Protein AF-A0A8J1TDN0-F1 (afdb_monomer)

Sequence (171 aa):
MMSFIIYVATIIAVAMHCVSGTCNTGISIPWNDGVKCICPPNKQGETCTEDVPDVEECACMWPESQNACASNPCYGGKCVSLFGEKYKCLCLRGITGDRCSEGAHCFTCQSKQYTNTTCAIFDNAPHLRNLHTHSVVLKHKRSRADCTGNWGMQYSEGTLWIASGCRATFC

InterPro domains:
  IPR000742 EGF-like domain [PF00008] (69-99)
  IPR000742 EGF-like domain [PS00022] (37-48)
  IPR000742 EGF-like domain [PS00022] (89-100)
  IPR000742 EGF-like domain [PS50026] (65-101)
  IPR000742 EGF-like domain [SM00181] (17-49)
  IPR000742 EGF-like domain [SM00181] (68-101)

pLDDT: mean 72.6, std 17.07, range [35.47, 94.44]

Secondary structure (DSSP, 8-state):
-----------------------SSSEEEEETTEEEEE--TTEETTTT-EEPSSSS----S-S----TTTT---SSEEEEE-STT-EEEEEPTTEESTTS-EE---EEEE-STTS-EEEESSTT-GGGGG-TT----EEEE-SSS--TTSEEEETTTTEEEE-TT-EEEE-

Nearest PDB structures (foldseek):
  5uk5-assembly1_A  TM=4.797E-01  e=8.152E-05  Rattus norvegicus
  4xl1-assembly2_D  TM=5.095E-01  e=1.922E-04  Rattus norvegicus
  5fm9-assembly1_A-2  TM=4.406E-01  e=3.335E-04  Homo sapiens
  4cbz-assembly1_A  TM=5.458E-01  e=3.216E-03  Homo sapiens
  4z6a-assembly1_L  TM=4.183E-01  e=2.489E-01  Homo sapiens

Foldseek 3Di:
DDDDDDDDDDDDDPPPPDPVQAQPAFDWDDDDPDTATDEDLQADDRRRPDGDPDDPPVPPPQPDQQQLCPVVQAQAADWDRDRDNDIAGDHDPQFDDRRSPDGDLKDKDWADPQAKDKDQSPPVGVPCPPVPDDDKDFDFWDDPFDFVVQWDDPPVRNIIIGGRGTMTMID

Radius of gyration: 32.52 Å; Cα contacts (8 Å, |Δi|>4): 288; chains: 1; bounding box: 81×37×89 Å

Organism: Owenia fusiformis (NCBI:txid6347)

Structure (mmCIF, N/CA/C/O backbone):
data_AF-A0A8J1TDN0-F1
#
_entry.id   AF-A0A8J1TDN0-F1
#
loop_
_atom_site.group_PDB
_atom_site.id
_atom_site.type_symbol
_atom_site.label_atom_id
_atom_site.label_alt_id
_atom_site.label_comp_id
_atom_site.label_asym_id
_atom_site.label_entity_id
_atom_site.label_seq_id
_atom_site.pdbx_PDB_ins_code
_atom_site.Cartn_x
_atom_site.Cartn_y
_atom_site.Cartn_z
_atom_site.occupancy
_atom_site.B_iso_or_equiv
_atom_site.auth_seq_id
_atom_site.auth_comp_id
_atom_site.auth_asym_id
_atom_site.auth_atom_id
_atom_site.pdbx_PDB_model_num
ATOM 1 N N . MET A 1 1 ? -59.717 23.805 63.445 1.00 41.19 1 MET A N 1
ATOM 2 C CA . MET A 1 1 ? -58.966 24.875 62.759 1.00 41.19 1 MET A CA 1
ATOM 3 C C . MET A 1 1 ? -57.485 24.628 62.991 1.00 41.19 1 MET A C 1
ATOM 5 O O . MET A 1 1 ? -57.090 24.548 64.140 1.00 41.19 1 MET A O 1
ATOM 9 N N . MET A 1 2 ? -56.756 24.414 61.892 1.00 41.06 2 MET A N 1
ATOM 10 C CA . MET A 1 2 ? -55.310 24.601 61.672 1.00 41.06 2 MET A CA 1
ATOM 11 C C . MET A 1 2 ? -54.318 24.195 62.781 1.00 41.06 2 MET A C 1
ATOM 13 O O . MET A 1 2 ? -54.082 24.958 63.706 1.00 41.06 2 MET A O 1
ATOM 17 N N . SER A 1 3 ? -53.605 23.088 62.558 1.00 35.69 3 SER A N 1
ATOM 18 C CA . SER A 1 3 ? -52.195 22.940 62.963 1.00 35.69 3 SER A CA 1
ATOM 19 C C . SER A 1 3 ? -51.437 22.430 61.736 1.00 35.69 3 SER A C 1
ATOM 21 O O . SER A 1 3 ? -51.749 21.363 61.222 1.00 35.69 3 SER A O 1
ATOM 23 N N . PHE A 1 4 ? -50.730 23.304 61.023 1.00 36.56 4 PHE A N 1
ATOM 24 C CA . PHE A 1 4 ? -49.302 23.594 61.202 1.00 36.56 4 PHE A CA 1
ATOM 25 C C . PHE A 1 4 ? -48.388 22.375 60.961 1.00 36.56 4 PHE A C 1
ATOM 27 O O . PHE A 1 4 ? -48.123 21.592 61.859 1.00 36.56 4 PHE A O 1
ATOM 34 N N . ILE A 1 5 ? -47.872 22.334 59.726 1.00 40.44 5 ILE A N 1
ATOM 35 C CA . ILE A 1 5 ? -46.472 22.060 59.365 1.00 40.44 5 ILE A CA 1
ATOM 36 C C . ILE A 1 5 ? -45.944 20.610 59.495 1.00 40.44 5 ILE A C 1
ATOM 38 O O . ILE A 1 5 ? -45.579 20.167 60.571 1.00 40.44 5 ILE A O 1
ATOM 42 N N . ILE A 1 6 ? -45.836 19.958 58.323 1.00 48.66 6 ILE A N 1
ATOM 43 C CA . ILE A 1 6 ? -44.636 19.343 57.692 1.00 48.66 6 ILE A CA 1
ATOM 44 C C . ILE A 1 6 ? -43.787 18.356 58.536 1.00 48.66 6 ILE A C 1
ATOM 46 O O . ILE A 1 6 ? -43.351 18.679 59.631 1.00 48.66 6 ILE A O 1
ATOM 50 N N . TYR A 1 7 ? -43.415 17.231 57.896 1.00 43.56 7 TYR A N 1
ATOM 51 C CA . TYR A 1 7 ? -42.651 16.051 58.359 1.00 43.56 7 TYR A CA 1
ATOM 52 C C . TYR A 1 7 ? -43.548 15.014 59.048 1.00 43.56 7 TYR A C 1
ATOM 54 O O . TYR A 1 7 ? -44.046 15.235 60.136 1.00 43.56 7 TYR A O 1
ATOM 62 N N . VAL A 1 8 ? -43.839 13.853 58.458 1.00 39.25 8 VAL A N 1
ATOM 63 C CA . VAL A 1 8 ? -42.851 12.853 58.036 1.00 39.25 8 VAL A CA 1
ATOM 64 C C . VAL A 1 8 ? -43.331 12.106 56.786 1.00 39.25 8 VAL A C 1
ATOM 66 O O . VAL A 1 8 ? -44.481 11.685 56.679 1.00 39.25 8 VAL A O 1
ATOM 69 N N . ALA A 1 9 ? -42.404 11.951 55.844 1.00 50.16 9 ALA A N 1
ATOM 70 C CA . ALA A 1 9 ? -42.527 11.210 54.602 1.00 50.16 9 ALA A CA 1
ATOM 71 C C . ALA A 1 9 ? -43.048 9.776 54.799 1.00 50.16 9 ALA A C 1
ATOM 73 O O . ALA A 1 9 ? -42.419 8.977 55.488 1.00 50.16 9 ALA A O 1
ATOM 74 N N . THR A 1 10 ? -44.138 9.425 54.114 1.00 43.34 10 THR A N 1
ATOM 75 C CA . THR A 1 10 ? -44.496 8.031 53.823 1.00 43.34 10 THR A CA 1
ATOM 76 C C . THR A 1 10 ? -45.016 7.910 52.386 1.00 43.34 10 THR A C 1
ATOM 78 O O . THR A 1 10 ? -46.162 8.194 52.072 1.00 43.34 10 THR A O 1
ATOM 81 N N . ILE A 1 11 ? -44.075 7.562 51.506 1.00 44.34 11 ILE A N 1
ATOM 82 C CA . ILE A 1 11 ? -44.178 6.522 50.472 1.00 44.34 11 ILE A CA 1
ATOM 83 C C . ILE A 1 11 ? -45.425 6.580 49.567 1.00 44.34 11 ILE A C 1
ATOM 85 O O . ILE A 1 11 ? -46.452 5.957 49.809 1.00 44.34 11 ILE A O 1
ATOM 89 N N . ILE A 1 12 ? -45.249 7.327 48.475 1.00 50.28 12 ILE A N 1
ATOM 90 C CA . ILE A 1 12 ? -45.541 6.970 47.075 1.00 50.28 12 ILE A CA 1
ATOM 91 C C . ILE A 1 12 ? -46.459 5.748 46.892 1.00 50.28 12 ILE A C 1
ATOM 93 O O . ILE A 1 12 ? -46.007 4.607 46.916 1.00 50.28 12 ILE A O 1
ATOM 97 N N . ALA A 1 13 ? -47.724 6.008 46.575 1.00 41.34 13 ALA A N 1
ATOM 98 C CA . ALA A 1 13 ? -48.564 5.093 45.808 1.00 41.34 13 ALA A CA 1
ATOM 99 C C . ALA A 1 13 ? -49.658 5.893 45.088 1.00 41.34 13 ALA A C 1
ATOM 101 O O . ALA A 1 13 ? -50.852 5.678 45.286 1.00 41.34 13 ALA A O 1
ATOM 102 N N . VAL A 1 14 ? -49.259 6.854 44.247 1.00 42.16 14 VAL A N 1
ATOM 103 C CA . VAL A 1 14 ? -50.169 7.286 43.183 1.00 42.16 14 VAL A CA 1
ATOM 104 C C . VAL A 1 14 ? -50.163 6.156 42.166 1.00 42.16 14 VAL A C 1
ATOM 106 O O . VAL A 1 14 ? -49.201 5.976 41.423 1.00 42.16 14 VAL A O 1
ATOM 109 N N . ALA A 1 15 ? -51.228 5.361 42.178 1.00 41.19 15 ALA A N 1
ATOM 110 C CA . ALA A 1 15 ? -51.523 4.401 41.134 1.00 41.19 15 ALA A CA 1
ATOM 111 C C . ALA A 1 15 ? -51.810 5.158 39.827 1.00 41.19 15 ALA A C 1
ATOM 113 O O . ALA A 1 15 ? -52.963 5.381 39.466 1.00 41.19 15 ALA A O 1
ATOM 114 N N . MET A 1 16 ? -50.761 5.551 39.106 1.00 40.84 16 MET A N 1
ATOM 115 C CA . MET A 1 16 ? -50.872 5.808 37.676 1.00 40.84 16 MET A CA 1
ATOM 116 C C . MET A 1 16 ? -50.779 4.452 36.986 1.00 40.84 16 MET A C 1
ATOM 118 O O . MET A 1 16 ? -49.716 4.005 36.566 1.00 40.84 16 MET A O 1
ATOM 122 N N . HIS A 1 17 ? -51.923 3.772 36.919 1.00 35.47 17 HIS A N 1
ATOM 123 C CA . HIS A 1 17 ? -52.154 2.785 35.875 1.00 35.47 17 HIS A CA 1
ATOM 124 C C . HIS A 1 17 ? -51.794 3.450 34.548 1.00 35.47 17 HIS A C 1
ATOM 126 O O . HIS A 1 17 ? -52.306 4.533 34.272 1.00 35.47 17 HIS A O 1
ATOM 132 N N . CYS A 1 18 ? -50.860 2.831 33.822 1.00 41.66 18 CYS A N 1
ATOM 133 C CA . CYS A 1 18 ? -50.343 3.199 32.508 1.00 41.66 18 CYS A CA 1
ATOM 134 C C . CYS A 1 18 ? -50.858 4.549 31.982 1.00 41.66 18 CYS A C 1
ATOM 136 O O . CYS A 1 18 ? -51.910 4.604 31.343 1.00 41.66 18 CYS A O 1
ATOM 138 N N . VAL A 1 19 ? -50.076 5.627 32.134 1.00 46.41 19 VAL A N 1
ATOM 139 C CA . VAL A 1 19 ? -50.071 6.602 31.037 1.00 46.41 19 VAL A CA 1
ATOM 140 C C . VAL A 1 19 ? -49.648 5.765 29.843 1.00 46.41 19 VAL A C 1
ATOM 142 O O . VAL A 1 19 ? -48.578 5.167 29.876 1.00 46.41 19 VAL A O 1
ATOM 145 N N . SER A 1 20 ? -50.539 5.594 28.877 1.00 51.34 20 SER A N 1
ATOM 146 C CA . SER A 1 20 ? -50.271 4.994 27.576 1.00 51.34 20 SER A CA 1
ATOM 147 C C . SER A 1 20 ? -48.961 5.569 27.030 1.00 51.34 20 SER A C 1
ATOM 149 O O . SER A 1 20 ? -48.954 6.653 26.453 1.00 51.34 20 SER A O 1
ATOM 151 N N . GLY A 1 21 ? -47.844 4.905 27.327 1.00 53.06 21 GLY A N 1
ATOM 152 C CA . GLY A 1 21 ? -46.501 5.457 27.195 1.00 53.06 21 GLY A CA 1
ATOM 153 C C . GLY A 1 21 ? -46.042 5.359 25.757 1.00 53.06 21 GLY A C 1
ATOM 154 O O . GLY A 1 21 ? -45.167 4.568 25.425 1.00 53.06 21 GLY A O 1
ATOM 155 N N . THR A 1 22 ? -46.690 6.107 24.871 1.00 67.19 22 THR A N 1
ATOM 156 C CA . THR A 1 22 ? -46.166 6.349 23.534 1.00 67.19 22 THR A CA 1
ATOM 157 C C . THR A 1 22 ? -44.892 7.170 23.668 1.00 67.19 22 THR A C 1
ATOM 159 O O . THR A 1 22 ? -44.845 8.126 24.444 1.00 67.19 22 THR A O 1
ATOM 162 N N . CYS A 1 23 ? -43.870 6.832 22.892 1.00 68.31 23 CYS A N 1
ATOM 163 C CA . CYS A 1 23 ? -42.705 7.692 22.739 1.00 68.31 23 CYS A CA 1
ATOM 164 C C . CYS A 1 23 ? -43.182 9.053 22.229 1.00 68.31 23 CYS A C 1
ATOM 166 O O . CYS A 1 23 ? -43.874 9.111 21.216 1.00 68.31 23 CYS A O 1
ATOM 168 N N . ASN A 1 24 ? -42.859 10.137 22.936 1.00 78.12 24 ASN A N 1
ATOM 169 C CA . ASN A 1 24 ? -43.424 11.451 22.617 1.00 78.12 24 ASN A CA 1
ATOM 170 C C . ASN A 1 24 ? -42.880 11.971 21.273 1.00 78.12 24 ASN A C 1
ATOM 172 O O . ASN A 1 24 ? -43.626 12.399 20.400 1.00 78.12 24 ASN A O 1
ATOM 176 N N . THR A 1 25 ? -41.564 11.844 21.084 1.00 74.44 25 THR A N 1
ATOM 177 C CA . THR A 1 25 ? -40.845 12.263 19.865 1.00 74.44 25 THR A CA 1
ATOM 178 C C . THR A 1 25 ? -40.053 11.127 19.200 1.00 74.44 25 THR A C 1
ATOM 180 O O . THR A 1 25 ? -39.372 11.354 18.202 1.00 74.44 25 THR A O 1
ATOM 183 N N . GLY A 1 26 ? -40.121 9.909 19.751 1.00 76.06 26 GLY A N 1
ATOM 184 C CA . GLY A 1 26 ? -39.354 8.736 19.314 1.00 76.06 26 GLY A CA 1
ATOM 185 C C . GLY A 1 26 ? -40.203 7.629 18.690 1.00 76.06 26 GLY A C 1
ATOM 186 O O . GLY A 1 26 ? -41.412 7.759 18.525 1.00 76.06 26 GLY A O 1
ATOM 187 N N . ILE A 1 27 ? -39.557 6.511 18.365 1.00 80.75 27 ILE A N 1
ATOM 188 C CA . ILE A 1 27 ? -40.199 5.327 17.780 1.00 80.75 27 ILE A CA 1
ATOM 189 C C . ILE A 1 27 ? -40.434 4.289 18.880 1.00 80.75 27 ILE A C 1
ATOM 191 O O . ILE A 1 27 ? -39.497 3.909 19.583 1.00 80.75 27 ILE A O 1
ATOM 195 N N . SER A 1 28 ? -41.672 3.812 19.012 1.00 82.88 28 SER A N 1
ATOM 196 C CA . SER A 1 28 ? -42.048 2.742 19.938 1.00 82.88 28 SER A CA 1
ATOM 197 C C . SER A 1 28 ? -41.819 1.365 19.326 1.00 82.88 28 SER A C 1
ATOM 199 O O . SER A 1 28 ? -42.266 1.079 18.216 1.00 82.88 28 SER A O 1
ATOM 201 N N . ILE A 1 29 ? -41.157 0.485 20.078 1.00 79.00 29 ILE A N 1
ATOM 202 C CA . ILE A 1 29 ? -41.000 -0.927 19.725 1.00 79.00 29 ILE A CA 1
ATOM 203 C C . ILE A 1 29 ? -41.482 -1.828 20.875 1.00 79.00 29 ILE A C 1
ATOM 205 O O . ILE A 1 29 ? -41.274 -1.489 22.041 1.00 79.00 29 ILE A O 1
ATOM 209 N N . PRO A 1 30 ? -42.130 -2.970 20.590 1.00 76.56 30 PRO A N 1
ATOM 210 C CA . PRO A 1 30 ? -42.546 -3.916 21.624 1.00 76.56 30 PRO A CA 1
ATOM 211 C C . PRO A 1 30 ? -41.334 -4.629 22.245 1.00 76.56 30 PRO A C 1
ATOM 213 O O . PRO A 1 30 ? -40.419 -5.038 21.527 1.00 76.56 30 PRO A O 1
ATOM 216 N N . TRP A 1 31 ? -41.318 -4.789 23.572 1.00 78.25 31 TRP A N 1
ATOM 217 C CA . TRP A 1 31 ? -40.231 -5.457 24.299 1.00 78.25 31 TRP A CA 1
ATOM 218 C C . TRP A 1 31 ? -40.705 -6.060 25.633 1.00 78.25 31 TRP A C 1
ATOM 220 O O . TRP A 1 31 ? -41.194 -5.310 26.468 1.00 78.25 31 TRP A O 1
ATOM 230 N N . ASN A 1 32 ? -40.521 -7.377 25.845 1.00 52.97 32 ASN A N 1
ATOM 231 C CA . ASN A 1 32 ? -40.756 -8.135 27.098 1.00 52.97 32 ASN A CA 1
ATOM 232 C C . ASN A 1 32 ? -41.880 -7.573 28.002 1.00 52.97 32 ASN A C 1
ATOM 234 O O . ASN A 1 32 ? -41.599 -7.069 29.086 1.00 52.97 32 ASN A O 1
ATOM 238 N N . ASP A 1 33 ? -43.130 -7.648 27.535 1.00 65.06 33 ASP A N 1
ATOM 239 C CA . ASP A 1 33 ? -44.346 -7.160 28.216 1.00 65.06 33 ASP A CA 1
ATOM 240 C C . ASP A 1 33 ? -44.499 -5.628 28.348 1.00 65.06 33 ASP A C 1
ATOM 242 O O . ASP A 1 33 ? -45.292 -5.136 29.151 1.00 65.06 33 ASP A O 1
ATOM 246 N N . GLY A 1 34 ? -43.811 -4.851 27.503 1.00 69.56 34 GLY A N 1
ATOM 247 C CA . GLY A 1 34 ? -43.954 -3.396 27.429 1.00 69.56 34 GLY A CA 1
ATOM 248 C C . GLY A 1 34 ? -43.536 -2.777 26.091 1.00 69.56 34 GLY A C 1
ATOM 249 O O . GLY A 1 34 ? -43.398 -3.452 25.067 1.00 69.56 34 GLY A O 1
ATOM 250 N N . VAL A 1 35 ? -43.348 -1.456 26.098 1.00 74.06 35 VAL A N 1
ATOM 251 C CA . VAL A 1 35 ? -42.882 -0.667 24.950 1.00 74.06 35 VAL A CA 1
ATOM 252 C C . VAL A 1 35 ? -41.549 -0.028 25.311 1.00 74.06 35 VAL A C 1
ATOM 254 O O . VAL A 1 35 ? -41.431 0.626 26.343 1.00 74.06 35 VAL A O 1
ATOM 257 N N . LYS A 1 36 ? -40.549 -0.197 24.448 1.00 81.00 36 LYS A N 1
ATOM 258 C CA . LYS A 1 36 ? -39.267 0.499 24.530 1.00 81.00 36 LYS A CA 1
ATOM 259 C C . LYS A 1 36 ? -39.234 1.620 23.497 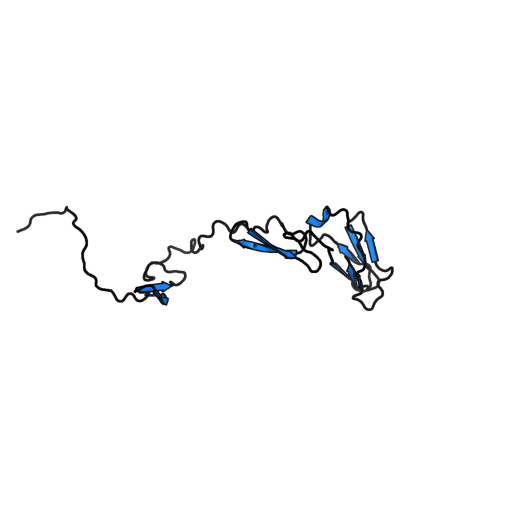1.00 81.00 36 LYS A C 1
ATOM 261 O O . LYS A 1 36 ? -39.628 1.416 22.349 1.00 81.00 36 LYS A O 1
ATOM 266 N N . CYS A 1 37 ? -38.728 2.781 23.894 1.00 80.12 37 CYS A N 1
ATOM 267 C CA . CYS A 1 37 ? -38.578 3.922 23.005 1.00 80.12 37 CYS A CA 1
ATOM 268 C C . CYS A 1 37 ? -37.168 4.028 22.425 1.00 80.12 37 CYS A C 1
ATOM 270 O O . CYS A 1 37 ? -36.171 3.910 23.136 1.00 80.12 37 CYS A O 1
ATOM 272 N N . ILE A 1 38 ? -37.098 4.269 21.116 1.00 82.19 38 ILE A N 1
ATOM 273 C CA . ILE A 1 38 ? -35.893 4.715 20.415 1.00 82.19 38 ILE A CA 1
ATOM 274 C C . ILE A 1 38 ? -36.036 6.224 20.208 1.00 82.19 38 ILE A C 1
ATOM 276 O O . ILE A 1 38 ? -36.905 6.663 19.451 1.00 82.19 38 ILE A O 1
ATOM 280 N N . CYS A 1 39 ? -35.216 7.017 20.896 1.00 79.56 39 CYS A N 1
ATOM 281 C CA . CYS A 1 39 ? -35.315 8.476 20.875 1.00 79.56 39 CYS A CA 1
ATOM 282 C C . CYS A 1 39 ? -34.533 9.115 19.712 1.00 79.56 39 CYS A C 1
ATOM 284 O O . CYS A 1 39 ? -33.524 8.555 19.275 1.00 79.56 39 CYS A O 1
ATOM 286 N N . PRO A 1 40 ? -34.984 10.278 19.197 1.00 77.81 40 PRO A N 1
ATOM 287 C CA . PRO A 1 40 ? -34.211 11.088 18.258 1.00 77.81 40 PRO A CA 1
ATOM 288 C C . PRO A 1 40 ? -32.928 11.623 18.924 1.00 77.81 40 PRO A C 1
ATOM 290 O O . PRO A 1 40 ? -32.867 11.694 20.151 1.00 77.81 40 PRO A O 1
ATOM 293 N N . PRO A 1 41 ? -31.906 12.022 18.144 1.00 72.25 41 PRO A N 1
ATOM 294 C CA . PRO A 1 41 ? -30.559 12.324 18.649 1.00 72.25 41 PRO A CA 1
ATOM 295 C C . PRO A 1 41 ? -30.490 13.422 19.722 1.00 72.25 41 PRO A C 1
ATOM 297 O O . PRO A 1 41 ? -29.514 13.489 20.452 1.00 72.25 41 PRO A O 1
ATOM 300 N N . ASN A 1 42 ? -31.509 14.270 19.833 1.00 71.06 42 ASN A N 1
ATOM 301 C CA . ASN A 1 42 ? -31.585 15.372 20.789 1.00 71.06 42 ASN A CA 1
ATOM 302 C C . ASN A 1 42 ? -32.481 15.085 22.008 1.00 71.06 42 ASN A C 1
ATOM 304 O O . ASN A 1 42 ? -32.737 15.997 22.792 1.00 71.06 42 ASN A O 1
ATOM 308 N N . LYS A 1 43 ? -32.997 13.858 22.162 1.00 81.88 43 LYS A N 1
ATOM 309 C CA . LYS A 1 43 ? -33.889 13.480 23.268 1.00 81.88 43 LYS A CA 1
ATOM 310 C C . LYS A 1 43 ? -33.444 12.192 23.956 1.00 81.88 43 LYS A C 1
ATOM 312 O O . LYS A 1 43 ? -32.910 11.291 23.316 1.00 81.88 43 LYS A O 1
ATOM 317 N N . GLN A 1 44 ? -33.744 12.077 25.247 1.00 80.06 44 GLN A N 1
ATOM 318 C CA . GLN A 1 44 ? -33.479 10.884 26.054 1.00 80.06 44 GLN A CA 1
ATOM 319 C C . GLN A 1 44 ? -34.622 10.568 27.042 1.00 80.06 44 GLN A C 1
ATOM 321 O O . GLN A 1 44 ? -35.662 11.237 27.067 1.00 80.06 44 GLN A O 1
ATOM 326 N N . GLY A 1 45 ? -34.425 9.516 27.841 1.00 77.81 45 GLY A N 1
ATOM 327 C CA . GLY A 1 45 ? -35.383 9.020 28.832 1.00 77.81 45 GLY A CA 1
ATOM 328 C C . GLY A 1 45 ? -36.312 7.933 28.286 1.00 77.81 45 GLY A C 1
ATOM 329 O O . GLY A 1 45 ? -36.373 7.687 27.081 1.00 77.81 45 GLY A O 1
ATOM 330 N N . GLU A 1 46 ? -37.062 7.280 29.176 1.00 77.94 46 GLU A N 1
ATOM 331 C CA . GLU A 1 46 ? -37.949 6.158 28.821 1.00 77.94 46 GLU A CA 1
ATOM 332 C C . GLU A 1 46 ? -39.056 6.551 27.824 1.00 77.94 46 GLU A C 1
ATOM 334 O O . GLU A 1 46 ? -39.529 5.707 27.066 1.00 77.94 46 GLU A O 1
ATOM 339 N N . THR A 1 47 ? -39.420 7.839 27.766 1.00 80.00 47 THR A N 1
ATOM 340 C CA . THR A 1 47 ? -40.471 8.392 26.889 1.00 80.00 47 THR A CA 1
ATOM 341 C C . THR A 1 47 ? -39.984 9.449 25.886 1.00 80.00 47 THR A C 1
ATOM 343 O O . THR A 1 47 ? -40.809 10.052 25.193 1.00 80.00 47 THR A O 1
ATOM 346 N N . CYS A 1 48 ? -38.670 9.681 25.763 1.00 81.69 48 CYS A N 1
ATOM 347 C CA . CYS A 1 48 ? -38.071 10.698 24.875 1.00 81.69 48 CYS A CA 1
ATOM 348 C C . CYS A 1 48 ? -38.566 12.135 25.129 1.00 81.69 48 CYS A C 1
ATOM 350 O O . CYS A 1 48 ? -38.869 12.885 24.194 1.00 81.69 48 CYS A O 1
ATOM 352 N N . THR A 1 49 ? -38.711 12.500 26.402 1.00 81.88 49 THR A N 1
ATOM 353 C CA . THR A 1 49 ? -39.207 13.817 26.836 1.00 81.88 49 THR A CA 1
ATOM 354 C C . THR A 1 49 ? -38.096 14.736 27.322 1.00 81.88 49 THR A C 1
ATOM 356 O O . THR A 1 49 ? -38.252 15.953 27.253 1.00 81.88 49 THR A O 1
ATOM 359 N N . GLU A 1 50 ? -36.978 14.172 27.768 1.00 82.94 50 GLU A N 1
ATOM 360 C CA . GLU A 1 50 ? -35.831 14.931 28.255 1.00 82.94 50 GLU A CA 1
ATOM 361 C C . GLU A 1 50 ? -34.989 15.408 27.074 1.00 82.94 50 GLU A C 1
ATOM 363 O O . GLU A 1 50 ? -34.683 14.621 26.176 1.00 82.94 50 GLU A O 1
ATOM 368 N N . ASP A 1 51 ? -34.641 16.694 27.056 1.00 78.06 51 ASP A N 1
ATOM 369 C CA . ASP A 1 51 ? -33.627 17.219 26.145 1.00 78.06 51 ASP A CA 1
ATOM 370 C C . ASP A 1 51 ? -32.259 16.682 26.541 1.00 78.06 51 ASP A C 1
ATOM 372 O O . ASP A 1 51 ? -31.905 16.665 27.721 1.00 78.06 51 ASP A O 1
ATOM 376 N N . VAL A 1 52 ? -31.493 16.241 25.547 1.00 70.44 52 VAL A N 1
ATOM 377 C CA . VAL A 1 52 ? -30.073 15.970 25.759 1.00 70.44 52 VAL A CA 1
ATOM 378 C C . VAL A 1 52 ? -29.414 17.334 25.997 1.00 70.44 52 VAL A C 1
ATOM 380 O O . VAL A 1 52 ? -29.499 18.178 25.099 1.00 70.44 52 VAL A O 1
ATOM 383 N N . PRO A 1 53 ? -28.832 17.594 27.186 1.00 59.81 53 PRO A N 1
ATOM 384 C CA . PRO A 1 53 ? -28.209 18.877 27.485 1.00 59.81 53 PRO A CA 1
ATOM 385 C C . PRO A 1 53 ? -27.151 19.181 26.423 1.00 59.81 53 PRO A C 1
ATOM 387 O O . PRO A 1 53 ? -26.286 18.353 26.150 1.00 59.81 53 PRO A O 1
ATOM 390 N N . ASP A 1 54 ? -27.332 20.334 25.779 1.00 52.75 54 ASP A N 1
ATOM 391 C CA . ASP A 1 54 ? -26.503 20.981 24.762 1.00 52.75 54 ASP A CA 1
ATOM 392 C C . ASP A 1 54 ? -25.308 20.162 24.243 1.00 52.75 54 ASP A C 1
ATOM 394 O O . ASP A 1 54 ? -24.226 20.202 24.811 1.00 52.75 54 ASP A O 1
ATOM 398 N N . VAL A 1 55 ? -25.552 19.427 23.149 1.00 54.09 55 VAL A N 1
ATOM 399 C CA . VAL A 1 55 ? -24.716 19.101 21.961 1.00 54.09 55 VAL A CA 1
ATOM 400 C C . VAL A 1 55 ? -23.173 19.234 21.972 1.00 54.09 55 VAL A C 1
ATOM 402 O O . VAL A 1 55 ? -22.571 19.301 20.903 1.00 54.09 55 VAL A O 1
ATOM 40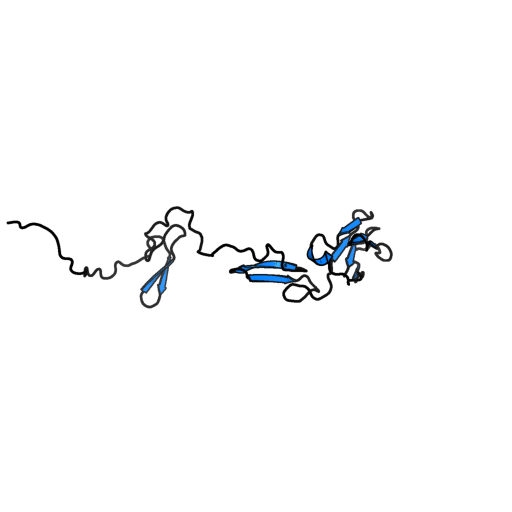5 N N . GLU A 1 56 ? -22.493 19.137 23.108 1.00 49.31 56 GLU A N 1
ATOM 406 C CA . GLU A 1 56 ? -21.093 18.691 23.178 1.00 49.31 56 GLU A CA 1
ATOM 407 C C . GLU A 1 56 ? -20.982 17.214 23.583 1.00 49.31 56 GLU A C 1
ATOM 409 O O . GLU A 1 56 ? -19.920 16.612 23.444 1.00 49.31 56 GLU A O 1
ATOM 414 N N . GLU A 1 57 ? -22.094 16.581 23.975 1.00 49.97 57 GLU A N 1
ATOM 415 C CA . GLU A 1 57 ? -22.092 15.202 24.473 1.00 49.97 57 GLU A CA 1
ATOM 416 C C . GLU A 1 57 ? -23.137 14.283 23.817 1.00 49.97 57 GLU A C 1
ATOM 418 O O . GLU A 1 57 ? -23.552 13.275 24.377 1.00 49.97 57 GLU A O 1
ATOM 423 N N . CYS A 1 58 ? -23.454 14.514 22.538 1.00 45.69 58 CYS A N 1
ATOM 424 C CA 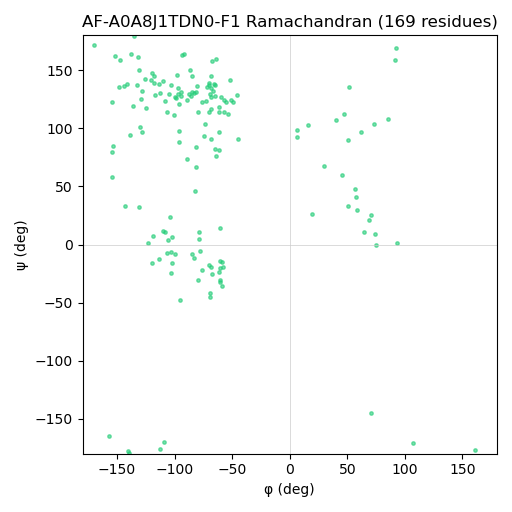. CYS A 1 58 ? -23.715 13.380 21.637 1.00 45.69 58 CYS A CA 1
ATOM 425 C C . CYS A 1 58 ? -22.394 12.804 21.105 1.00 45.69 58 CYS A C 1
ATOM 427 O O . CYS A 1 58 ? -22.249 12.509 19.920 1.00 45.69 58 CYS A O 1
ATOM 429 N N . ALA A 1 59 ? -21.425 12.614 21.997 1.00 52.34 59 ALA A N 1
ATOM 430 C CA . ALA A 1 59 ? -20.471 11.544 21.839 1.00 52.34 59 ALA A CA 1
ATOM 431 C C . ALA A 1 59 ? -21.198 10.288 22.319 1.00 52.34 59 ALA A C 1
ATOM 433 O O . ALA A 1 59 ? -21.515 10.150 23.500 1.00 52.34 59 ALA A O 1
ATOM 434 N N . CYS A 1 60 ? -21.463 9.333 21.423 1.00 47.53 60 CYS A N 1
ATOM 435 C CA . CYS A 1 60 ? -21.523 7.957 21.895 1.00 47.53 60 CYS A CA 1
ATOM 436 C C . CYS A 1 60 ? -20.305 7.772 22.799 1.00 47.53 60 CYS A C 1
ATOM 438 O O . CYS A 1 60 ? -19.202 8.134 22.390 1.00 47.53 60 CYS A O 1
ATOM 440 N N . MET A 1 61 ? -20.511 7.263 24.008 1.00 46.50 61 MET A N 1
ATOM 441 C CA . MET A 1 61 ? -19.435 6.901 24.914 1.00 46.50 61 MET A CA 1
ATOM 442 C C . MET A 1 61 ? -18.584 5.806 24.239 1.00 46.50 61 MET A C 1
ATOM 444 O O . MET A 1 61 ? -18.779 4.610 24.432 1.00 46.50 61 MET A O 1
ATOM 448 N N . TRP A 1 62 ? -17.685 6.219 23.355 1.00 46.81 62 TRP A N 1
ATOM 449 C CA . TRP A 1 62 ? -16.509 5.500 22.921 1.00 46.81 62 TRP A CA 1
ATOM 450 C C . TRP A 1 62 ? -15.373 6.251 23.597 1.00 46.81 62 TRP A C 1
ATOM 452 O O . TRP A 1 62 ? -15.187 7.434 23.303 1.00 46.81 62 TRP A O 1
ATOM 462 N N . PRO A 1 63 ? -14.659 5.620 24.539 1.00 51.69 63 PRO A N 1
ATOM 463 C CA . PRO A 1 63 ? -13.472 6.238 25.091 1.00 51.69 63 PRO A CA 1
ATOM 464 C C . PRO A 1 63 ? -12.539 6.404 23.906 1.00 51.69 63 PRO A C 1
ATOM 466 O O . PRO A 1 63 ? -12.189 5.393 23.320 1.00 51.69 63 PRO A O 1
ATOM 469 N N . GLU A 1 64 ? -12.259 7.652 23.532 1.00 55.72 64 GLU A N 1
ATOM 470 C CA . GLU A 1 64 ? -11.196 8.061 22.621 1.00 55.72 64 GLU A CA 1
ATOM 471 C C . GLU A 1 64 ? -11.121 7.221 21.333 1.00 55.72 64 GLU A C 1
ATOM 473 O O . GLU A 1 64 ? -10.746 6.054 21.338 1.00 55.72 64 GLU A O 1
ATOM 478 N N . SER A 1 65 ? -11.433 7.793 20.172 1.00 55.09 65 SER A N 1
ATOM 479 C CA . SER A 1 65 ? -11.130 7.132 18.899 1.00 55.09 65 SER A CA 1
ATOM 480 C C . SER A 1 65 ? -9.604 6.993 18.732 1.00 55.09 65 SER A C 1
ATOM 482 O O . SER A 1 65 ? -8.979 7.756 17.996 1.00 55.09 65 SER A O 1
ATOM 484 N N . GLN A 1 66 ? -8.995 6.044 19.443 1.00 68.19 66 GLN A N 1
ATOM 485 C CA . GLN A 1 66 ? -7.629 5.589 19.312 1.00 68.19 66 GLN A CA 1
ATOM 486 C C . GLN A 1 66 ? -7.556 5.052 17.896 1.00 68.19 66 GLN A C 1
ATOM 488 O O . GLN A 1 66 ? -8.012 3.951 17.587 1.00 68.19 66 GLN A O 1
ATOM 493 N N . ASN A 1 67 ? -7.074 5.895 16.989 1.00 78.19 67 ASN A N 1
ATOM 494 C CA . ASN A 1 67 ? -6.818 5.472 15.635 1.00 78.19 67 ASN A CA 1
ATOM 495 C C . ASN A 1 67 ? -5.646 4.497 15.711 1.00 78.19 67 ASN A C 1
ATOM 497 O O . ASN A 1 67 ? -4.488 4.898 15.635 1.00 78.19 67 ASN A O 1
ATOM 501 N N . ALA A 1 68 ? -5.948 3.211 15.854 1.00 84.56 68 ALA A N 1
ATOM 502 C CA . ALA A 1 68 ? -4.962 2.144 15.936 1.00 84.56 68 ALA A CA 1
ATOM 503 C C . ALA A 1 68 ? -4.092 2.065 14.662 1.00 84.56 68 ALA A C 1
ATOM 505 O O . ALA A 1 68 ? -3.028 1.447 14.660 1.00 84.56 68 ALA A O 1
ATOM 506 N N . CYS A 1 69 ? -4.505 2.739 13.580 1.00 87.44 69 CYS A N 1
ATOM 507 C CA . CYS A 1 69 ? -3.706 2.926 12.375 1.00 87.44 69 CYS A CA 1
ATOM 508 C C . CYS A 1 69 ? -2.734 4.115 12.423 1.00 87.44 69 CYS A C 1
ATOM 510 O O . CYS A 1 69 ? -1.920 4.230 11.512 1.00 87.44 69 CYS A O 1
ATOM 512 N N . ALA A 1 70 ? -2.771 4.983 13.440 1.00 85.19 70 ALA A N 1
ATOM 513 C CA . ALA A 1 70 ? -1.896 6.157 13.544 1.00 85.19 70 ALA A CA 1
ATOM 514 C C . ALA A 1 70 ? -0.407 5.775 13.557 1.00 85.19 70 ALA A C 1
ATOM 516 O O . ALA A 1 70 ? 0.417 6.441 12.934 1.00 85.19 70 ALA A O 1
ATOM 517 N N . SER A 1 71 ? -0.078 4.643 14.181 1.00 83.81 71 SER A N 1
ATOM 518 C CA . SER A 1 71 ? 1.276 4.077 14.206 1.00 83.81 71 SER A CA 1
ATOM 519 C C . SER A 1 71 ? 1.660 3.328 12.919 1.00 83.81 71 SER A C 1
ATOM 521 O O . SER A 1 71 ? 2.724 2.717 12.874 1.00 83.81 71 SER A O 1
ATOM 523 N N . ASN A 1 72 ? 0.802 3.335 11.888 1.00 82.44 72 ASN A N 1
ATOM 524 C CA . ASN A 1 72 ? 0.956 2.605 10.623 1.00 82.44 72 ASN A CA 1
ATOM 525 C C . ASN A 1 72 ? 1.396 1.137 10.805 1.00 82.44 72 ASN A C 1
ATOM 527 O O . ASN A 1 72 ? 2.434 0.711 10.304 1.00 82.44 72 ASN A O 1
ATOM 531 N N . PRO A 1 73 ? 0.615 0.306 11.513 1.00 85.75 73 PRO A N 1
ATOM 532 C CA . PRO A 1 73 ? 1.054 -1.044 11.844 1.00 85.75 73 PRO A CA 1
ATOM 533 C C . PRO A 1 73 ? 1.123 -2.005 10.641 1.00 85.75 73 PRO A C 1
ATOM 535 O O . PRO A 1 73 ? 1.777 -3.042 10.754 1.00 85.75 73 PRO A O 1
ATOM 538 N N . CYS A 1 74 ? 0.480 -1.701 9.510 1.00 86.25 74 CYS A N 1
ATOM 539 C CA . CYS A 1 74 ? 0.465 -2.557 8.320 1.00 86.25 74 CYS A CA 1
ATOM 540 C C . CYS A 1 74 ? 1.681 -2.301 7.413 1.00 86.25 74 CYS A C 1
ATOM 542 O O . CYS A 1 74 ? 1.906 -1.170 6.989 1.00 86.25 74 CYS A O 1
ATOM 544 N N . TYR A 1 75 ? 2.414 -3.353 7.040 1.00 78.38 75 TYR A N 1
ATOM 545 C CA . TYR A 1 75 ? 3.598 -3.261 6.173 1.00 78.38 75 TYR A CA 1
ATOM 546 C C . TYR A 1 75 ? 3.250 -3.137 4.681 1.00 78.38 75 TYR A C 1
ATOM 548 O O . TYR A 1 75 ? 3.985 -2.504 3.926 1.00 78.38 75 TYR A O 1
ATOM 556 N N . GLY A 1 76 ? 2.127 -3.720 4.247 1.00 74.81 76 GLY A N 1
ATOM 557 C CA . GLY A 1 76 ? 1.713 -3.735 2.841 1.00 74.81 76 GLY A CA 1
ATOM 558 C C . GLY A 1 76 ? 0.204 -3.864 2.650 1.00 74.81 76 GLY A C 1
ATOM 559 O O . GLY A 1 76 ? -0.312 -4.959 2.441 1.00 74.81 76 GLY A O 1
ATOM 560 N N . GLY A 1 77 ? -0.529 -2.753 2.691 1.00 79.25 77 GLY A N 1
ATOM 561 C CA . GLY A 1 77 ? -1.989 -2.791 2.609 1.00 79.25 77 GLY A CA 1
ATOM 562 C C . GLY A 1 77 ? -2.667 -1.536 3.129 1.00 79.25 77 GLY A C 1
ATOM 563 O O . GLY A 1 77 ? -2.012 -0.579 3.536 1.00 79.25 77 GLY A O 1
ATOM 564 N N . LYS A 1 78 ? -4.001 -1.556 3.143 1.00 86.31 78 LYS A N 1
ATOM 565 C CA . LYS A 1 78 ? -4.807 -0.512 3.783 1.00 86.31 78 LYS A CA 1
ATOM 566 C C . LYS A 1 78 ? -5.039 -0.876 5.248 1.00 86.31 78 LYS A C 1
ATOM 568 O O . LYS A 1 78 ? -5.576 -1.946 5.529 1.00 86.31 78 LYS A O 1
ATOM 573 N N . CYS A 1 79 ? -4.673 0.014 6.168 1.00 89.38 79 CYS A N 1
ATOM 574 C CA . CYS A 1 79 ? -5.032 -0.129 7.576 1.00 89.38 79 CYS A CA 1
ATOM 575 C C . CYS A 1 79 ? -6.468 0.349 7.813 1.00 89.38 79 CYS A C 1
ATOM 577 O O . CYS A 1 79 ? -6.880 1.388 7.290 1.00 89.38 79 CYS A O 1
ATOM 579 N N . VAL A 1 80 ? -7.228 -0.416 8.593 1.00 89.94 80 VAL A N 1
ATOM 580 C CA . VAL A 1 80 ? -8.576 -0.062 9.038 1.00 89.94 80 VAL A CA 1
ATOM 581 C C . VAL A 1 80 ? -8.609 -0.129 10.562 1.00 89.94 80 VAL A C 1
ATOM 583 O O . VAL A 1 80 ? -8.385 -1.197 11.134 1.00 89.94 80 VAL A O 1
ATOM 586 N N . SER A 1 81 ? -8.873 1.009 11.209 1.00 87.88 81 SER A N 1
ATOM 587 C CA . SER A 1 81 ? -9.049 1.066 12.662 1.00 87.88 81 SER A CA 1
ATOM 588 C C . SER A 1 81 ? -10.382 0.421 13.034 1.00 87.88 81 SER A C 1
ATOM 590 O O . SER A 1 81 ? -11.392 0.647 12.365 1.00 87.88 81 SER A O 1
ATOM 592 N N . LEU A 1 82 ? -10.372 -0.407 14.074 1.00 83.31 82 LEU A N 1
ATOM 593 C CA . LEU A 1 82 ? -11.552 -1.054 14.643 1.00 83.31 82 LEU A CA 1
ATOM 594 C C . LEU A 1 82 ? -11.854 -0.435 16.019 1.00 83.31 82 LEU A C 1
ATOM 596 O O . LEU A 1 82 ? -11.296 0.600 16.369 1.00 83.31 82 LEU A O 1
ATOM 600 N N . PHE A 1 83 ? -12.765 -1.040 16.787 1.00 75.38 83 PHE A N 1
ATOM 601 C CA . PHE A 1 83 ? -13.092 -0.564 18.132 1.00 75.38 83 PHE A CA 1
ATOM 602 C C . PHE A 1 83 ? -11.917 -0.716 19.107 1.00 75.38 83 PHE A C 1
ATOM 604 O O . PHE A 1 83 ? -11.332 -1.800 19.208 1.00 75.38 83 PHE A O 1
ATOM 611 N N . GLY A 1 84 ? -11.625 0.356 19.850 1.00 75.19 84 GLY A N 1
ATOM 612 C CA . GLY A 1 84 ? -10.505 0.442 20.788 1.00 75.19 84 GLY A CA 1
ATOM 613 C C . GLY A 1 84 ? -9.158 0.501 20.065 1.00 75.19 84 GLY A C 1
ATOM 614 O O . GLY A 1 84 ? -9.056 1.018 18.960 1.00 75.19 84 GLY A O 1
ATOM 615 N N . GLU A 1 85 ? -8.124 -0.102 20.650 1.00 78.31 85 GLU A N 1
ATOM 616 C CA . GLU A 1 85 ? -6.770 -0.155 20.065 1.00 78.31 85 GLU A CA 1
ATOM 617 C C . GLU A 1 85 ? -6.608 -1.219 18.960 1.00 78.31 85 GLU A C 1
ATOM 619 O O . GLU A 1 85 ? -5.499 -1.551 18.534 1.00 78.31 85 GLU A O 1
ATOM 624 N N . LYS A 1 86 ? -7.711 -1.813 18.494 1.00 85.69 86 LYS A N 1
ATOM 625 C CA . LYS A 1 86 ? -7.671 -2.878 17.490 1.00 85.69 86 LYS A CA 1
ATOM 626 C C . LYS A 1 86 ? -7.624 -2.294 16.084 1.00 85.69 86 LYS A C 1
ATOM 628 O O . LYS A 1 86 ? -8.300 -1.321 15.766 1.00 85.69 86 LYS A O 1
ATOM 633 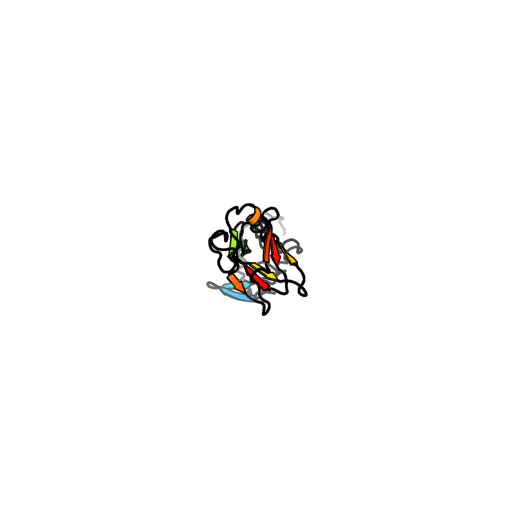N N . TYR A 1 87 ? -6.903 -2.968 15.198 1.00 89.69 87 TYR A N 1
ATOM 634 C CA . TYR A 1 87 ? -6.864 -2.656 13.773 1.00 89.69 87 TYR A CA 1
ATOM 635 C C . TYR A 1 87 ? -6.909 -3.936 12.942 1.00 89.69 87 TYR A C 1
ATOM 637 O O . TYR A 1 87 ? -6.669 -5.037 13.440 1.00 89.69 87 TYR A O 1
ATOM 645 N N . LYS A 1 88 ? -7.205 -3.785 11.652 1.00 91.06 88 LYS A N 1
ATOM 646 C CA . LYS A 1 88 ? -7.067 -4.850 10.659 1.00 91.06 88 LYS A CA 1
ATOM 647 C C . LYS A 1 88 ? -6.346 -4.330 9.426 1.00 91.06 88 LYS A C 1
ATOM 649 O O . LYS A 1 88 ? -6.649 -3.243 8.933 1.00 91.06 88 LYS A O 1
ATOM 654 N N . CYS A 1 89 ? -5.426 -5.134 8.905 1.00 90.44 89 CYS A N 1
ATOM 655 C CA . CYS A 1 89 ? -4.747 -4.849 7.652 1.00 90.44 89 CYS A CA 1
ATOM 656 C C . CYS A 1 89 ? -5.457 -5.543 6.485 1.00 90.44 89 CYS A C 1
ATOM 658 O O . CYS A 1 89 ? -5.709 -6.747 6.506 1.00 90.44 89 CYS A O 1
ATOM 660 N N . LEU A 1 90 ? -5.786 -4.771 5.452 1.00 89.06 90 LEU A N 1
ATOM 661 C CA . LEU A 1 90 ? -6.264 -5.280 4.172 1.00 89.06 90 LEU A CA 1
ATOM 662 C C . LEU A 1 90 ? -5.073 -5.361 3.219 1.00 89.06 90 LEU A C 1
ATOM 664 O O . LEU A 1 90 ? -4.667 -4.346 2.645 1.00 89.06 90 LEU A O 1
ATOM 668 N N . CYS A 1 91 ? -4.492 -6.554 3.093 1.00 84.06 91 CYS A N 1
ATOM 669 C CA . CYS A 1 91 ? -3.255 -6.752 2.345 1.00 84.06 91 CYS A CA 1
ATOM 670 C C . CYS A 1 91 ? -3.427 -6.541 0.842 1.00 84.06 91 CYS A C 1
ATOM 672 O O . CYS A 1 91 ? -4.462 -6.868 0.253 1.00 84.06 91 CYS A O 1
ATOM 674 N N . LEU A 1 92 ? -2.381 -6.002 0.214 1.00 76.75 92 LEU A N 1
ATOM 675 C CA . LEU A 1 92 ? -2.302 -5.952 -1.242 1.00 76.75 92 LEU A CA 1
ATOM 676 C C . LEU A 1 92 ? -2.157 -7.364 -1.818 1.00 76.75 92 LEU A C 1
ATOM 678 O O . LEU A 1 92 ? -1.715 -8.306 -1.162 1.00 76.75 92 LEU A O 1
ATOM 682 N N . ARG A 1 93 ? -2.534 -7.511 -3.088 1.00 74.62 93 ARG A N 1
ATOM 683 C CA . ARG A 1 93 ? -2.495 -8.798 -3.782 1.00 74.62 93 ARG A CA 1
ATOM 684 C C . ARG A 1 93 ? -1.065 -9.352 -3.815 1.00 74.62 93 ARG A C 1
ATOM 686 O O . ARG A 1 93 ? -0.170 -8.680 -4.314 1.00 74.62 93 ARG A O 1
ATOM 693 N N . GLY A 1 94 ? -0.892 -10.593 -3.359 1.00 72.00 94 GLY A N 1
ATOM 694 C CA . GLY A 1 94 ? 0.416 -11.260 -3.287 1.00 72.00 94 GLY A CA 1
ATOM 695 C C . GLY A 1 94 ? 1.132 -11.107 -1.941 1.00 72.00 94 GLY A C 1
ATOM 696 O O . GLY A 1 94 ? 2.225 -11.649 -1.792 1.00 72.00 94 GLY A O 1
ATOM 697 N N . ILE A 1 95 ? 0.504 -10.416 -0.982 1.00 77.56 95 ILE A N 1
ATOM 698 C CA . ILE A 1 95 ? 0.991 -10.228 0.385 1.00 77.56 95 ILE A CA 1
ATOM 699 C C . ILE A 1 95 ? -0.034 -10.805 1.369 1.00 77.56 95 ILE A C 1
ATOM 701 O O . ILE A 1 95 ? -1.246 -10.682 1.170 1.00 77.56 95 ILE A O 1
ATOM 705 N N . THR A 1 96 ? 0.456 -11.434 2.427 1.00 81.50 96 THR A N 1
ATOM 706 C CA . THR A 1 96 ? -0.301 -12.129 3.468 1.00 81.50 96 THR A CA 1
ATOM 707 C C . THR A 1 96 ? 0.293 -11.861 4.858 1.00 81.50 96 THR A C 1
ATOM 709 O O . THR A 1 96 ? 1.256 -11.105 5.015 1.00 81.50 96 THR A O 1
ATOM 712 N N . GLY A 1 97 ? -0.312 -12.462 5.884 1.00 83.81 97 GLY A N 1
ATOM 713 C CA . GLY A 1 97 ? 0.035 -12.263 7.292 1.00 83.81 97 GLY A CA 1
ATOM 714 C C . GLY A 1 97 ? -0.780 -11.144 7.945 1.00 83.81 97 GLY A C 1
ATOM 715 O O . GLY A 1 97 ? -1.304 -10.259 7.267 1.00 83.81 97 GLY A O 1
ATOM 716 N N . ASP A 1 98 ? -0.872 -11.166 9.275 1.00 87.62 98 ASP A N 1
ATOM 717 C CA . ASP A 1 98 ? -1.749 -10.269 10.051 1.00 87.62 98 ASP A CA 1
ATOM 718 C C . ASP A 1 98 ? -1.425 -8.784 9.853 1.00 87.62 98 ASP A C 1
ATOM 720 O O . ASP A 1 98 ? -2.307 -7.923 9.885 1.00 87.62 98 ASP A O 1
ATOM 724 N N . ARG A 1 99 ? -0.147 -8.486 9.598 1.00 85.25 99 ARG A N 1
ATOM 725 C CA . ARG A 1 99 ? 0.355 -7.137 9.312 1.00 85.25 99 ARG A CA 1
ATOM 726 C C . ARG A 1 99 ? 0.758 -6.946 7.850 1.00 85.25 99 ARG A C 1
ATOM 728 O O . ARG A 1 99 ? 1.357 -5.924 7.521 1.00 85.25 99 ARG A O 1
ATOM 735 N N . CYS A 1 100 ? 0.427 -7.890 6.971 1.00 84.75 100 CYS A N 1
ATOM 736 C CA . CYS A 1 100 ? 0.833 -7.898 5.565 1.00 84.75 100 CYS A CA 1
ATOM 737 C C . CYS A 1 100 ? 2.360 -7.842 5.377 1.00 84.75 100 CYS A C 1
ATOM 739 O O . CYS A 1 100 ? 2.866 -7.002 4.632 1.00 84.75 100 CYS A O 1
ATOM 741 N N . SER A 1 101 ? 3.083 -8.682 6.120 1.00 79.19 101 SER A N 1
ATOM 742 C CA . SER A 1 101 ? 4.552 -8.756 6.136 1.00 79.19 101 SER A CA 1
ATOM 743 C C . SER A 1 101 ? 5.123 -9.939 5.351 1.00 79.19 101 SER A C 1
ATOM 745 O O . SER A 1 101 ? 6.338 -10.051 5.228 1.00 79.19 101 SER A O 1
ATOM 747 N N . GLU A 1 102 ? 4.277 -10.838 4.850 1.00 78.25 102 GLU A N 1
ATOM 748 C CA . GLU A 1 102 ? 4.699 -12.065 4.172 1.00 78.25 102 GLU A CA 1
ATOM 749 C C . GLU A 1 102 ? 4.305 -12.018 2.694 1.00 78.25 102 GLU A C 1
ATOM 751 O O . GLU A 1 102 ? 3.196 -11.612 2.365 1.00 78.25 102 GLU A O 1
ATOM 756 N N . GLY A 1 103 ? 5.181 -12.457 1.789 1.00 70.50 103 GLY A N 1
ATOM 757 C CA . GLY A 1 103 ? 4.903 -12.495 0.347 1.00 70.50 103 GLY A CA 1
ATOM 758 C C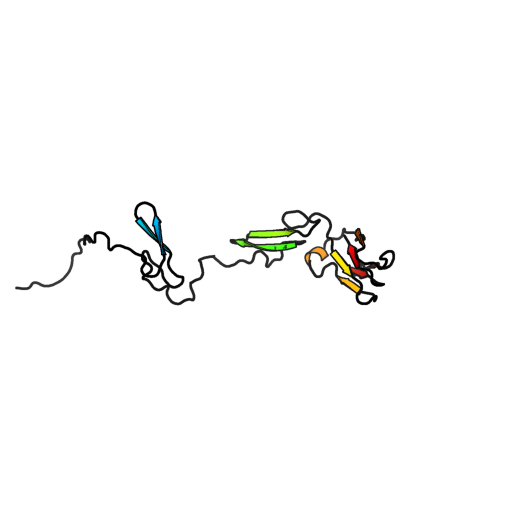 . GLY A 1 103 ? 5.639 -11.424 -0.462 1.00 70.50 103 GLY A C 1
ATOM 759 O O . GLY A 1 103 ? 6.550 -10.761 0.028 1.00 70.50 103 GLY A O 1
ATOM 760 N N . ALA A 1 104 ? 5.285 -11.296 -1.743 1.00 70.25 104 ALA A N 1
ATOM 761 C CA . ALA A 1 104 ? 6.001 -10.437 -2.685 1.00 70.25 104 ALA A CA 1
ATOM 762 C C . ALA A 1 104 ? 5.319 -9.066 -2.809 1.00 70.25 104 ALA A C 1
ATOM 764 O O . ALA A 1 104 ? 4.159 -8.969 -3.220 1.00 70.25 104 ALA A O 1
ATOM 765 N N . HIS A 1 105 ? 6.054 -7.996 -2.497 1.00 73.25 105 HIS A N 1
ATOM 766 C CA . HIS A 1 105 ? 5.576 -6.623 -2.648 1.00 73.25 105 HIS A CA 1
ATOM 767 C C . HIS A 1 105 ? 5.556 -6.218 -4.121 1.00 73.25 105 HIS A C 1
ATOM 769 O O . HIS A 1 105 ? 6.543 -5.739 -4.672 1.00 73.25 105 HIS A O 1
ATOM 775 N N . CYS A 1 106 ? 4.402 -6.402 -4.757 1.00 77.94 106 CYS A N 1
ATOM 776 C CA . CYS A 1 106 ? 4.224 -6.040 -6.152 1.00 77.94 106 CYS A CA 1
ATOM 777 C C . CYS A 1 106 ? 3.794 -4.575 -6.323 1.00 77.94 106 CYS A C 1
ATOM 779 O O . CYS A 1 106 ? 2.782 -4.148 -5.765 1.00 77.94 106 CYS A O 1
ATOM 781 N N . PHE A 1 107 ? 4.476 -3.824 -7.183 1.00 79.38 107 PHE A N 1
ATOM 782 C CA . PHE A 1 107 ? 4.116 -2.457 -7.565 1.00 79.38 107 PHE A CA 1
ATOM 783 C C . PHE A 1 107 ? 4.156 -2.280 -9.087 1.00 79.38 107 PHE A C 1
ATOM 785 O O . PHE A 1 107 ? 4.722 -3.085 -9.821 1.00 79.38 107 PHE A O 1
ATOM 792 N N . THR A 1 108 ? 3.494 -1.243 -9.602 1.00 86.00 108 THR A N 1
ATOM 793 C CA . THR A 1 108 ? 3.501 -0.929 -11.040 1.00 86.00 108 THR A CA 1
ATOM 794 C C . THR A 1 108 ? 4.234 0.378 -11.270 1.00 86.00 108 THR A C 1
ATOM 796 O O . THR A 1 108 ? 3.904 1.379 -10.642 1.00 86.00 108 THR A O 1
ATOM 799 N N . CYS A 1 109 ? 5.175 0.375 -12.209 1.00 88.81 109 CYS A N 1
ATOM 800 C CA . CYS A 1 109 ? 5.886 1.569 -12.644 1.00 88.81 109 CYS A CA 1
ATOM 801 C C . CYS A 1 109 ? 5.651 1.800 -14.141 1.00 88.81 109 CYS A C 1
ATOM 803 O O . CYS A 1 109 ? 5.431 0.846 -14.897 1.00 88.81 109 CYS A O 1
ATOM 805 N N . GLN A 1 110 ? 5.629 3.066 -14.561 1.00 91.19 110 GLN A N 1
ATOM 806 C CA . GLN A 1 110 ? 5.377 3.448 -15.950 1.00 91.19 110 GLN A CA 1
ATOM 807 C C . GLN A 1 110 ? 6.205 4.660 -16.371 1.00 91.19 110 GLN A C 1
ATOM 809 O O . GLN A 1 110 ? 6.269 5.651 -15.646 1.00 91.19 110 GLN A O 1
ATOM 814 N N . SER A 1 111 ? 6.773 4.585 -17.571 1.00 92.56 111 SER A N 1
ATOM 815 C CA . SER A 1 111 ? 7.439 5.702 -18.236 1.00 92.56 111 SER A CA 1
ATOM 816 C C . SER A 1 111 ? 6.383 6.702 -18.711 1.00 92.56 111 SER A C 1
ATOM 818 O O . SER A 1 111 ? 5.447 6.346 -19.435 1.00 92.56 111 SER A O 1
ATOM 820 N N . LYS A 1 112 ? 6.501 7.961 -18.279 1.00 86.44 112 LYS A N 1
ATOM 821 C CA . LYS A 1 112 ? 5.624 9.049 -18.733 1.00 86.44 112 LYS A CA 1
ATOM 822 C C . LYS A 1 112 ? 6.143 9.585 -20.066 1.00 86.44 112 LYS A C 1
ATOM 824 O O . LYS A 1 112 ? 7.321 9.874 -20.184 1.00 86.44 112 LYS A O 1
ATOM 829 N N . GLN A 1 113 ? 5.277 9.726 -21.073 1.00 86.88 113 GLN A N 1
ATOM 830 C CA . GLN A 1 113 ? 5.629 10.333 -22.373 1.00 86.88 113 GLN A CA 1
ATOM 831 C C . GLN A 1 113 ? 6.894 9.751 -23.044 1.00 86.88 113 GLN A C 1
ATOM 833 O O . GLN A 1 113 ? 7.616 10.467 -23.727 1.00 86.88 113 GLN A O 1
ATOM 838 N N . TYR A 1 114 ? 7.167 8.455 -22.865 1.00 84.69 114 TYR A N 1
ATOM 839 C CA . TYR A 1 114 ? 8.367 7.780 -23.382 1.00 84.69 114 TYR A CA 1
ATOM 840 C C . TYR A 1 114 ? 9.711 8.269 -22.806 1.00 84.69 114 TYR A C 1
ATOM 842 O O . TYR A 1 114 ? 10.762 7.857 -23.293 1.00 84.69 114 TYR A O 1
ATOM 850 N N . THR A 1 115 ? 9.712 9.081 -21.744 1.00 87.00 115 THR A N 1
ATOM 851 C CA . THR A 1 115 ? 10.937 9.533 -21.066 1.00 87.00 115 THR A CA 1
ATOM 852 C C . THR A 1 115 ? 11.325 8.608 -19.912 1.00 87.00 115 THR A C 1
ATOM 854 O O . THR A 1 115 ? 10.528 7.784 -19.447 1.00 87.00 115 THR A O 1
ATOM 857 N N . ASN A 1 116 ? 12.567 8.721 -19.436 1.00 87.62 116 ASN A N 1
ATOM 858 C CA . ASN A 1 116 ? 13.000 8.006 -18.238 1.00 87.62 116 ASN A CA 1
ATOM 859 C C . ASN A 1 116 ? 12.225 8.527 -17.016 1.00 87.62 116 ASN A C 1
ATOM 861 O O . ASN A 1 116 ? 12.136 9.732 -16.791 1.00 87.62 116 ASN A O 1
ATOM 865 N N . THR A 1 117 ? 11.625 7.622 -16.253 1.00 88.19 117 THR A N 1
ATOM 866 C CA . THR A 1 117 ? 10.850 7.924 -15.050 1.00 88.19 117 THR A CA 1
ATOM 867 C C . THR A 1 117 ? 11.364 7.063 -13.909 1.00 88.19 117 THR A C 1
ATOM 869 O O . THR A 1 117 ? 11.487 5.849 -14.056 1.00 88.19 117 THR A O 1
ATOM 872 N N . THR A 1 118 ? 11.616 7.678 -12.759 1.00 87.19 118 THR A N 1
ATOM 873 C CA . THR A 1 118 ? 11.917 6.965 -11.519 1.00 87.19 118 THR A CA 1
ATOM 874 C C . THR A 1 118 ? 10.643 6.781 -10.699 1.00 87.19 118 THR A C 1
ATOM 876 O O . THR A 1 118 ? 9.857 7.708 -10.506 1.00 87.19 118 THR A O 1
ATOM 879 N N . CYS A 1 119 ? 10.411 5.558 -10.236 1.00 82.62 119 CYS A N 1
ATOM 880 C CA . CYS A 1 119 ? 9.376 5.210 -9.280 1.00 82.62 119 CYS A CA 1
ATOM 881 C C . CYS A 1 119 ? 10.045 4.891 -7.950 1.00 82.62 119 CYS A C 1
ATOM 883 O O . CYS A 1 119 ? 10.895 3.998 -7.866 1.00 82.62 119 CYS A O 1
ATOM 885 N N . ALA A 1 120 ? 9.637 5.598 -6.904 1.00 74.12 120 ALA A N 1
ATOM 886 C CA . ALA A 1 120 ? 9.987 5.213 -5.555 1.00 74.12 120 ALA A CA 1
ATOM 887 C C . ALA A 1 120 ? 9.256 3.916 -5.202 1.00 74.12 120 ALA A C 1
ATOM 889 O O . ALA A 1 120 ? 8.035 3.810 -5.331 1.00 74.12 120 ALA A O 1
ATOM 890 N N . ILE A 1 121 ? 10.012 2.925 -4.747 1.00 68.25 121 ILE A N 1
ATOM 891 C CA . ILE A 1 121 ? 9.456 1.650 -4.282 1.00 68.25 121 ILE A CA 1
ATOM 892 C C . ILE A 1 121 ? 8.831 1.831 -2.885 1.00 68.25 121 ILE A C 1
ATOM 894 O O . ILE A 1 121 ? 7.940 1.082 -2.489 1.00 68.25 121 ILE A O 1
ATOM 898 N N . PHE A 1 122 ? 9.258 2.870 -2.158 1.00 59.94 122 PHE A N 1
ATOM 899 C CA . PHE A 1 122 ? 8.985 3.059 -0.733 1.00 59.94 122 PHE A CA 1
ATOM 900 C C . PHE A 1 122 ? 7.964 4.157 -0.391 1.00 59.94 122 PHE A C 1
ATOM 902 O O . PHE A 1 122 ? 7.553 4.244 0.765 1.00 59.94 122 PHE A O 1
ATOM 909 N N . ASP A 1 123 ? 7.500 4.954 -1.359 1.00 53.12 123 ASP A N 1
ATOM 910 C CA . ASP A 1 123 ? 6.668 6.140 -1.071 1.00 53.12 123 ASP A CA 1
ATOM 911 C C . ASP A 1 123 ? 5.261 5.811 -0.539 1.00 53.12 123 ASP A C 1
ATOM 913 O O . ASP A 1 123 ? 4.646 6.641 0.122 1.00 53.12 123 ASP A O 1
ATOM 917 N N . ASN A 1 124 ? 4.766 4.585 -0.744 1.00 47.00 124 ASN A N 1
ATOM 918 C CA . ASN A 1 124 ? 3.485 4.123 -0.184 1.00 47.00 124 ASN A CA 1
ATOM 919 C C . ASN A 1 124 ? 3.637 3.148 0.997 1.00 47.00 124 ASN A C 1
ATOM 921 O O . ASN A 1 124 ? 2.640 2.615 1.480 1.00 47.00 124 ASN A O 1
ATOM 925 N N . ALA A 1 125 ? 4.865 2.875 1.445 1.00 52.47 125 ALA A N 1
ATOM 926 C CA . ALA A 1 125 ? 5.126 1.935 2.530 1.00 52.47 125 ALA A CA 1
ATOM 927 C C . ALA A 1 125 ? 6.456 2.284 3.230 1.00 52.47 125 ALA A C 1
ATOM 929 O O . ALA A 1 125 ? 7.482 1.642 2.986 1.00 52.47 125 ALA A O 1
ATOM 930 N N . PRO A 1 126 ? 6.457 3.286 4.132 1.00 51.22 126 PRO A N 1
ATOM 931 C CA . PRO A 1 126 ? 7.662 3.761 4.823 1.00 51.22 126 PRO A CA 1
ATOM 932 C C . PRO A 1 126 ? 8.384 2.678 5.645 1.00 51.22 126 PRO A C 1
ATOM 934 O O . PRO A 1 126 ? 9.550 2.871 5.999 1.00 51.22 126 PRO A O 1
ATOM 937 N N . HIS A 1 127 ? 7.718 1.547 5.913 1.00 50.44 127 HIS A N 1
ATOM 938 C CA . HIS A 1 127 ? 8.246 0.380 6.625 1.00 50.44 127 HIS A CA 1
ATOM 939 C C . HIS A 1 127 ? 9.056 -0.590 5.750 1.00 50.44 127 HI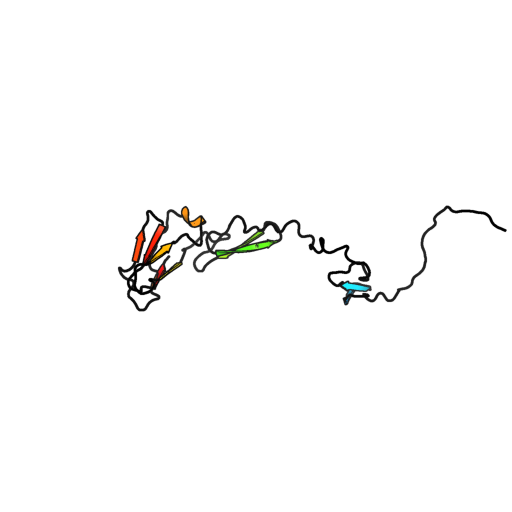S A C 1
ATOM 941 O O . HIS A 1 127 ? 9.756 -1.442 6.291 1.00 50.44 127 HIS A O 1
ATOM 947 N N . LEU A 1 128 ? 9.023 -0.456 4.419 1.00 51.94 128 LEU A N 1
ATOM 948 C CA . LEU A 1 128 ? 9.827 -1.288 3.510 1.00 51.94 128 LEU A CA 1
ATOM 949 C C . LEU A 1 128 ? 11.299 -0.862 3.439 1.00 51.94 128 LEU A C 1
ATOM 951 O O . LEU A 1 128 ? 12.109 -1.570 2.849 1.00 51.94 128 LEU A O 1
ATOM 955 N N . ARG A 1 129 ? 11.665 0.249 4.094 1.00 50.59 129 ARG A N 1
ATOM 956 C CA . ARG A 1 129 ? 13.043 0.764 4.151 1.00 50.59 129 ARG A CA 1
ATOM 957 C C . ARG A 1 129 ? 14.051 -0.202 4.784 1.00 50.59 129 ARG A C 1
ATOM 959 O O . ARG A 1 129 ? 15.234 -0.078 4.505 1.00 50.59 129 ARG A O 1
ATOM 966 N N . ASN A 1 130 ? 13.589 -1.175 5.575 1.00 46.50 130 ASN A N 1
ATOM 967 C CA . ASN A 1 130 ? 14.447 -2.154 6.257 1.00 46.50 130 ASN A CA 1
ATOM 968 C C . ASN A 1 130 ? 14.320 -3.578 5.696 1.00 46.50 130 ASN A C 1
ATOM 970 O O . ASN A 1 130 ? 14.801 -4.533 6.305 1.00 46.50 130 ASN A O 1
ATOM 974 N N . LEU A 1 131 ? 13.668 -3.750 4.544 1.00 48.62 131 LEU A N 1
ATOM 975 C CA . LEU A 1 131 ? 13.506 -5.058 3.923 1.00 48.62 131 LEU A CA 1
ATOM 976 C C . LEU A 1 131 ? 14.700 -5.330 2.994 1.00 48.62 131 LEU A C 1
ATOM 978 O O . LEU A 1 131 ? 14.600 -5.251 1.773 1.00 48.62 131 LEU A O 1
ATOM 982 N N . HIS A 1 132 ? 15.852 -5.626 3.597 1.00 43.81 132 HIS A N 1
ATOM 983 C CA . HIS A 1 132 ? 17.153 -5.870 2.953 1.00 43.81 132 HIS A CA 1
ATOM 984 C C . HIS A 1 132 ? 17.209 -7.060 1.956 1.00 43.81 132 HIS A C 1
ATOM 986 O O . HIS A 1 132 ? 18.298 -7.495 1.591 1.00 43.81 132 HIS A O 1
ATOM 992 N N . THR A 1 133 ? 16.083 -7.616 1.496 1.00 46.69 133 THR A N 1
ATOM 993 C CA . THR A 1 133 ? 16.040 -8.950 0.863 1.00 46.69 133 THR A CA 1
ATOM 994 C C . THR A 1 133 ? 15.075 -9.115 -0.313 1.00 46.69 133 THR A C 1
ATOM 996 O O . THR A 1 133 ? 14.567 -10.213 -0.514 1.00 46.69 133 THR A O 1
ATOM 999 N N . HIS A 1 134 ? 14.825 -8.102 -1.146 1.00 61.12 134 HIS A N 1
ATOM 1000 C CA . HIS A 1 134 ? 13.975 -8.326 -2.327 1.00 61.12 134 HIS A CA 1
ATOM 1001 C C . HIS A 1 134 ? 14.639 -7.847 -3.608 1.00 61.12 134 HIS A C 1
ATOM 1003 O O . HIS A 1 134 ? 14.613 -6.673 -3.971 1.00 61.12 134 HIS A O 1
ATOM 1009 N N . SER A 1 135 ? 15.262 -8.798 -4.303 1.00 66.94 135 SER A N 1
ATOM 1010 C CA . SER A 1 135 ? 15.546 -8.671 -5.724 1.00 66.94 135 SER A CA 1
ATOM 1011 C C . SER A 1 135 ? 14.237 -8.354 -6.447 1.00 66.94 135 SER A C 1
ATOM 1013 O O . SER A 1 135 ? 13.348 -9.195 -6.499 1.00 66.94 135 SER A O 1
ATOM 1015 N N . VAL A 1 136 ? 14.122 -7.146 -6.989 1.00 78.12 136 VAL A N 1
ATOM 1016 C CA . VAL A 1 136 ? 12.953 -6.731 -7.765 1.00 78.12 136 VAL A CA 1
ATOM 1017 C C . VAL A 1 136 ? 13.027 -7.374 -9.142 1.00 78.12 136 VAL A C 1
ATOM 1019 O O . VAL A 1 136 ? 14.000 -7.168 -9.871 1.00 78.12 136 VAL A O 1
ATOM 1022 N N . VAL A 1 137 ? 12.003 -8.133 -9.525 1.00 85.06 137 VAL A N 1
ATOM 1023 C CA . VAL A 1 137 ? 11.911 -8.758 -10.845 1.00 85.06 137 VAL A CA 1
ATOM 1024 C C . VAL A 1 137 ? 10.710 -8.247 -11.634 1.00 85.06 137 VAL A C 1
ATOM 1026 O O . VAL A 1 137 ? 9.629 -7.969 -11.113 1.00 85.06 137 VAL A O 1
ATOM 1029 N N . LEU A 1 138 ? 10.880 -8.139 -12.951 1.00 88.62 138 LEU A N 1
ATOM 1030 C CA . LEU A 1 138 ? 9.773 -7.857 -13.857 1.00 88.62 138 LEU A CA 1
ATOM 1031 C C . LEU A 1 138 ? 8.862 -9.089 -13.922 1.00 88.62 138 LEU A C 1
ATOM 1033 O O . LEU A 1 138 ? 9.260 -10.132 -14.435 1.00 88.62 138 LEU A O 1
ATOM 1037 N N . LYS A 1 139 ? 7.628 -8.969 -13.423 1.00 89.69 139 LYS A N 1
ATOM 1038 C CA . LYS A 1 139 ? 6.635 -10.056 -13.467 1.00 89.69 139 LYS A CA 1
ATOM 1039 C C . LYS A 1 139 ? 5.703 -9.947 -14.661 1.00 89.69 139 LYS A C 1
ATOM 1041 O O . LYS A 1 139 ? 5.467 -10.930 -15.356 1.00 89.69 139 LYS A O 1
ATOM 1046 N N . HIS A 1 140 ? 5.158 -8.756 -14.905 1.00 90.56 140 HIS A N 1
ATOM 1047 C CA . HIS A 1 140 ? 4.173 -8.560 -15.968 1.00 90.56 140 HIS A CA 1
ATOM 1048 C C . HIS A 1 140 ? 4.451 -7.289 -16.762 1.00 90.56 140 HIS A C 1
ATOM 1050 O O . HIS A 1 140 ? 4.357 -6.189 -16.223 1.00 90.56 140 HIS A O 1
ATOM 1056 N N . LYS A 1 141 ? 4.695 -7.427 -18.067 1.00 93.69 141 LYS A N 1
ATOM 1057 C CA . LYS A 1 141 ? 4.647 -6.306 -19.013 1.00 93.69 141 LYS A CA 1
ATOM 1058 C C . LYS A 1 141 ? 3.191 -5.849 -19.182 1.00 93.69 141 LYS A C 1
ATOM 1060 O O . LYS A 1 141 ? 2.297 -6.663 -19.395 1.00 93.69 141 LYS A O 1
ATOM 1065 N N . ARG A 1 142 ? 2.947 -4.545 -19.050 1.00 93.38 142 ARG A N 1
ATOM 1066 C CA . ARG A 1 142 ? 1.613 -3.913 -19.080 1.00 93.38 142 ARG A CA 1
ATOM 1067 C C . ARG A 1 142 ? 1.462 -2.887 -20.214 1.00 93.38 142 ARG A C 1
ATOM 1069 O O . ARG A 1 142 ? 0.336 -2.515 -20.529 1.00 93.38 142 ARG A O 1
ATOM 1076 N N . SER A 1 143 ? 2.556 -2.420 -20.821 1.00 93.44 143 SER A N 1
ATOM 1077 C CA . SER A 1 143 ? 2.573 -1.584 -22.035 1.00 93.44 143 SER A CA 1
ATOM 1078 C C . SER A 1 143 ? 2.715 -2.416 -23.310 1.00 93.44 143 SER A C 1
ATOM 1080 O O . SER A 1 143 ? 3.181 -3.552 -23.278 1.00 93.44 143 SER A O 1
ATOM 1082 N N . ARG A 1 144 ? 2.399 -1.813 -24.465 1.00 92.56 144 ARG A N 1
ATOM 1083 C CA . ARG A 1 144 ? 2.799 -2.353 -25.780 1.00 92.56 144 ARG A CA 1
ATOM 1084 C C . ARG A 1 144 ? 4.314 -2.253 -25.994 1.00 92.56 144 ARG A C 1
ATOM 1086 O O . ARG A 1 144 ? 4.916 -3.221 -26.457 1.00 92.56 144 ARG A O 1
ATOM 1093 N N . ALA A 1 145 ? 4.902 -1.118 -25.598 1.00 91.62 145 ALA A N 1
ATOM 1094 C CA . ALA A 1 145 ? 6.345 -0.882 -25.601 1.00 91.62 145 ALA A CA 1
ATOM 1095 C C . ALA A 1 145 ? 7.090 -2.001 -24.863 1.00 91.62 145 ALA A C 1
ATOM 1097 O O . ALA A 1 145 ? 6.585 -2.521 -23.859 1.00 91.62 145 ALA A O 1
ATOM 1098 N N . ASP A 1 146 ? 8.254 -2.392 -25.386 1.00 91.25 146 ASP A N 1
ATOM 1099 C CA . ASP A 1 146 ? 9.085 -3.408 -24.753 1.00 91.25 146 ASP A CA 1
ATOM 1100 C C . ASP A 1 146 ? 9.705 -2.874 -23.463 1.00 91.25 146 ASP A C 1
ATOM 1102 O O . ASP A 1 146 ? 10.141 -1.728 -23.370 1.00 91.25 146 ASP A O 1
ATOM 1106 N N . CYS A 1 147 ? 9.710 -3.735 -22.461 1.00 91.12 147 CYS A N 1
ATOM 1107 C CA . CYS A 1 147 ? 10.291 -3.465 -21.166 1.00 91.12 147 CYS A CA 1
ATOM 1108 C C . CYS A 1 147 ? 11.652 -4.139 -21.013 1.00 91.12 147 CYS A C 1
ATOM 1110 O O . CYS A 1 147 ? 12.404 -3.770 -20.125 1.00 91.12 147 CYS A O 1
ATOM 1112 N N . THR A 1 148 ? 12.007 -5.099 -21.864 1.00 90.44 148 THR A N 1
ATOM 1113 C CA . THR A 1 148 ? 13.297 -5.792 -21.792 1.00 90.44 148 THR A CA 1
ATOM 1114 C C . THR A 1 148 ? 14.439 -4.790 -21.988 1.00 90.44 148 THR A C 1
ATOM 1116 O O . THR A 1 148 ? 14.493 -4.109 -23.005 1.00 90.44 148 THR A O 1
ATOM 1119 N N . GLY A 1 149 ? 15.311 -4.637 -20.985 1.00 89.38 149 GLY A N 1
ATOM 1120 C CA . GLY A 1 149 ? 16.414 -3.662 -21.003 1.00 89.38 149 GLY A CA 1
ATOM 1121 C C . GLY A 1 149 ? 16.020 -2.191 -20.790 1.00 89.38 149 GLY A C 1
ATOM 1122 O O . GLY A 1 149 ? 16.897 -1.337 -20.744 1.00 89.38 149 GLY A O 1
ATOM 1123 N N . ASN A 1 150 ? 14.729 -1.883 -20.613 1.00 91.75 150 ASN A N 1
ATOM 1124 C CA . ASN A 1 150 ? 14.216 -0.515 -20.425 1.00 91.75 150 ASN A CA 1
ATOM 1125 C C . ASN A 1 150 ? 13.841 -0.205 -18.962 1.00 91.75 150 ASN A C 1
ATOM 1127 O O . ASN A 1 150 ? 12.993 0.654 -18.708 1.00 91.75 150 ASN A O 1
ATOM 1131 N N . TRP A 1 151 ? 14.425 -0.920 -17.999 1.00 91.62 151 TRP A N 1
ATOM 1132 C CA . TRP A 1 151 ? 14.258 -0.666 -16.566 1.00 91.62 151 TRP A CA 1
ATOM 1133 C C . TRP A 1 151 ? 15.486 -1.123 -15.775 1.00 91.62 151 TRP A C 1
ATOM 1135 O O . TRP A 1 151 ? 16.268 -1.949 -16.251 1.00 91.62 151 TRP A O 1
ATOM 1145 N N . GLY A 1 152 ? 15.615 -0.635 -14.542 1.00 88.56 152 GLY A N 1
ATOM 1146 C CA . GLY A 1 152 ? 16.654 -1.078 -13.620 1.00 88.56 152 GLY A CA 1
ATOM 1147 C C . GLY A 1 152 ? 16.469 -0.561 -12.197 1.00 88.56 152 GLY A C 1
ATOM 1148 O O . GLY A 1 152 ? 15.601 0.267 -11.916 1.00 88.56 152 GLY A O 1
ATOM 1149 N N . MET A 1 153 ? 17.294 -1.088 -11.292 1.00 82.81 153 MET A N 1
ATOM 1150 C CA . MET A 1 153 ? 17.306 -0.752 -9.868 1.00 82.81 153 MET A CA 1
ATOM 1151 C C . MET A 1 153 ? 18.491 0.143 -9.531 1.00 82.81 153 MET A C 1
ATOM 1153 O O . MET A 1 153 ? 19.634 -0.219 -9.806 1.00 82.81 153 MET A O 1
ATOM 1157 N N . GLN A 1 154 ? 18.228 1.254 -8.850 1.00 81.00 154 GLN A N 1
ATOM 1158 C CA . GLN A 1 154 ? 19.249 2.010 -8.137 1.00 81.00 154 GLN A CA 1
ATOM 1159 C C . GLN A 1 154 ? 19.228 1.582 -6.664 1.00 81.00 154 GLN A C 1
ATOM 1161 O O . GLN A 1 154 ? 18.521 2.155 -5.836 1.00 81.00 154 GLN A O 1
ATOM 1166 N N . TYR A 1 155 ? 19.995 0.541 -6.331 1.00 72.69 155 TYR A N 1
ATOM 1167 C CA . TYR A 1 155 ? 19.978 -0.075 -4.994 1.00 72.69 155 TYR A CA 1
ATOM 1168 C C . TYR A 1 155 ? 20.382 0.879 -3.864 1.00 7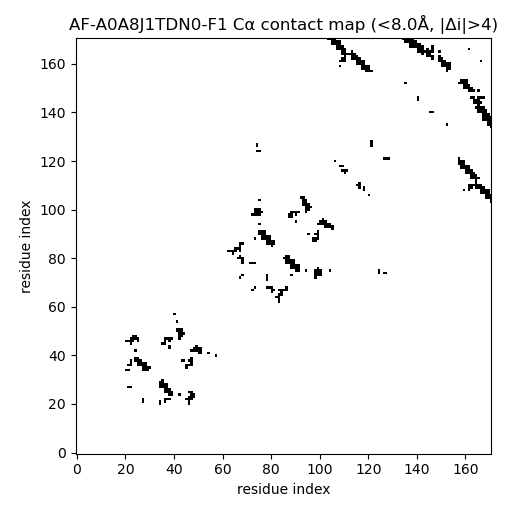2.69 155 TYR A C 1
ATOM 1170 O O . TYR A 1 155 ? 19.858 0.765 -2.762 1.00 72.69 155 TYR A O 1
ATOM 1178 N N . SER A 1 156 ? 21.277 1.832 -4.136 1.00 67.06 156 SER A N 1
ATOM 1179 C CA . SER A 1 156 ? 21.718 2.830 -3.153 1.00 67.06 156 SER A CA 1
ATOM 1180 C C . SER A 1 156 ? 20.619 3.815 -2.748 1.00 67.06 156 SER A C 1
ATOM 1182 O O . SER A 1 156 ? 20.679 4.374 -1.660 1.00 67.06 156 SER A O 1
ATOM 1184 N N . GLU A 1 157 ? 19.629 4.032 -3.616 1.00 69.44 157 GLU A N 1
ATOM 1185 C CA . GLU A 1 157 ? 18.552 5.011 -3.415 1.00 69.44 157 GLU A CA 1
ATOM 1186 C C . GLU A 1 157 ? 17.179 4.354 -3.234 1.00 69.44 157 GLU A C 1
ATOM 1188 O O . GLU A 1 157 ? 16.220 5.017 -2.844 1.00 69.44 157 GLU A O 1
ATOM 1193 N N . GLY A 1 158 ? 17.056 3.054 -3.518 1.00 72.62 158 GLY A N 1
ATOM 1194 C CA . GLY A 1 158 ? 15.775 2.357 -3.438 1.00 72.62 158 GLY A CA 1
ATOM 1195 C C . GLY A 1 158 ? 14.784 2.742 -4.534 1.00 72.62 158 GLY A C 1
ATOM 1196 O O . GLY A 1 158 ? 13.570 2.653 -4.335 1.00 72.62 158 GLY A O 1
ATOM 1197 N N . THR A 1 159 ? 15.281 3.211 -5.678 1.00 78.44 159 THR A N 1
ATOM 1198 C CA . T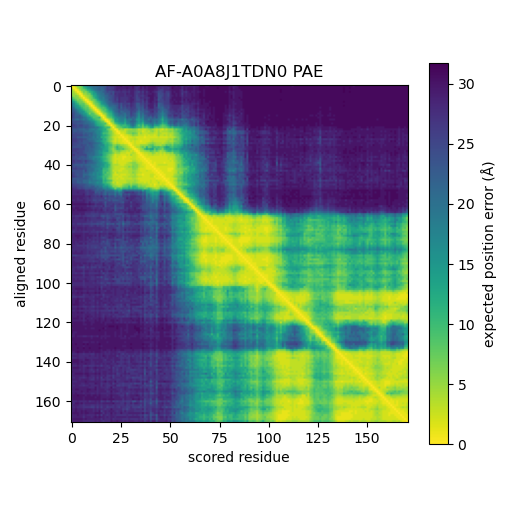HR A 1 159 ? 14.457 3.701 -6.786 1.00 78.44 159 THR A CA 1
ATOM 1199 C C . THR A 1 159 ? 14.517 2.751 -7.983 1.00 78.44 159 THR A C 1
ATOM 1201 O O . THR A 1 159 ? 15.556 2.172 -8.308 1.00 78.44 159 THR A O 1
ATOM 1204 N N . LEU A 1 160 ? 13.370 2.565 -8.644 1.00 87.62 160 LEU A N 1
ATOM 1205 C CA . LEU A 1 160 ? 13.262 1.864 -9.925 1.00 87.62 160 LEU A CA 1
ATOM 1206 C C . LEU A 1 160 ? 13.202 2.892 -11.039 1.00 87.62 160 LEU A C 1
ATOM 1208 O O . LEU A 1 160 ? 12.315 3.737 -11.014 1.00 87.62 160 LEU A O 1
ATOM 1212 N N . TRP A 1 161 ? 14.064 2.798 -12.043 1.00 90.62 161 TRP A N 1
ATOM 1213 C CA . TRP A 1 161 ? 13.889 3.577 -13.265 1.00 90.62 161 TRP A CA 1
ATOM 1214 C C . TRP A 1 161 ? 13.219 2.729 -14.346 1.00 90.62 161 TRP A C 1
ATOM 1216 O O . TRP A 1 161 ? 13.425 1.517 -14.429 1.00 90.62 161 TRP A O 1
ATOM 1226 N N . ILE A 1 162 ? 12.391 3.372 -15.163 1.00 92.00 162 ILE A N 1
ATOM 1227 C CA . ILE A 1 162 ? 11.695 2.771 -16.299 1.00 92.00 162 ILE A CA 1
ATOM 1228 C C . ILE A 1 162 ? 11.664 3.774 -17.454 1.00 92.00 162 ILE A C 1
ATOM 1230 O O . ILE A 1 162 ? 11.428 4.965 -17.251 1.00 92.00 162 ILE A O 1
ATOM 1234 N N . ALA A 1 163 ? 11.896 3.311 -18.677 1.00 93.12 163 ALA A N 1
ATOM 1235 C CA . ALA A 1 163 ? 12.077 4.183 -19.834 1.00 93.12 163 ALA A CA 1
ATOM 1236 C C . ALA A 1 163 ? 11.305 3.695 -21.067 1.00 93.12 163 ALA A C 1
ATOM 1238 O O . ALA A 1 163 ? 10.612 2.675 -21.036 1.00 93.12 163 ALA A O 1
ATOM 1239 N N . SER A 1 164 ? 11.418 4.449 -22.162 1.00 91.19 164 SER A N 1
ATOM 1240 C CA . SER A 1 164 ? 10.979 4.031 -23.501 1.00 91.19 164 SER A CA 1
ATOM 1241 C C . SER A 1 164 ? 9.488 3.676 -23.592 1.00 91.19 164 SER A C 1
ATOM 1243 O O . SER A 1 164 ? 9.082 2.829 -24.384 1.00 91.19 164 SER A O 1
ATOM 1245 N N . GLY A 1 165 ? 8.648 4.301 -22.759 1.00 90.62 165 GLY A N 1
ATOM 1246 C CA . GLY A 1 165 ? 7.202 4.055 -22.719 1.00 90.62 165 GLY A CA 1
ATOM 1247 C C . GLY A 1 165 ? 6.812 2.723 -22.073 1.00 90.62 165 GLY A C 1
ATOM 1248 O O . GLY A 1 165 ? 5.643 2.330 -22.136 1.00 90.62 165 GLY A O 1
ATOM 1249 N N . CYS A 1 166 ? 7.763 2.014 -21.454 1.00 94.44 166 CYS A N 1
ATOM 1250 C CA . CYS A 1 166 ? 7.487 0.778 -20.740 1.00 94.44 166 CYS A CA 1
ATOM 1251 C C . CYS A 1 166 ? 6.593 1.039 -19.515 1.00 94.44 166 CYS A C 1
ATOM 1253 O O . CYS A 1 166 ? 6.789 1.982 -18.746 1.00 94.44 166 CYS A O 1
ATOM 1255 N N . ARG A 1 167 ? 5.613 0.157 -19.321 1.00 94.06 167 ARG A N 1
ATOM 1256 C CA . ARG A 1 167 ? 4.814 0.013 -18.106 1.00 94.06 167 ARG A CA 1
ATOM 1257 C C . ARG A 1 167 ? 4.837 -1.450 -17.711 1.00 94.06 167 ARG A C 1
ATOM 1259 O O . ARG A 1 167 ? 4.456 -2.302 -18.513 1.00 94.06 167 ARG A O 1
ATOM 1266 N N . ALA A 1 168 ? 5.231 -1.747 -16.482 1.00 92.19 168 ALA A N 1
ATOM 1267 C CA . ALA A 1 168 ? 5.313 -3.117 -15.992 1.00 92.19 168 ALA A CA 1
ATOM 1268 C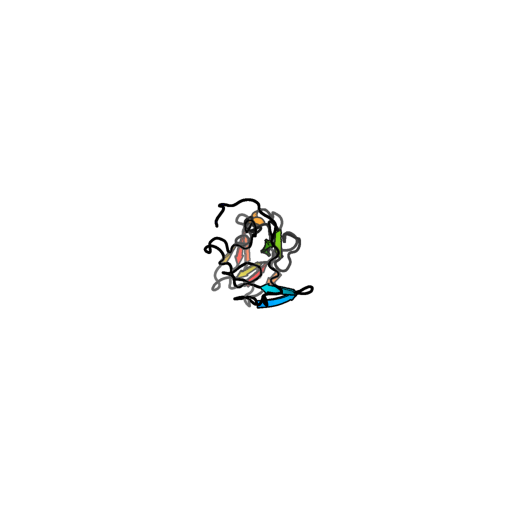 C . ALA A 1 168 ? 5.009 -3.207 -14.494 1.00 92.19 168 ALA A C 1
ATOM 1270 O O . ALA A 1 168 ? 5.081 -2.222 -13.757 1.00 92.19 168 ALA A O 1
ATOM 1271 N N . THR A 1 169 ? 4.624 -4.406 -14.071 1.00 88.56 169 THR A N 1
ATOM 1272 C CA . THR A 1 169 ? 4.489 -4.783 -12.668 1.00 88.56 169 THR A CA 1
ATOM 1273 C C . THR A 1 169 ? 5.748 -5.510 -12.228 1.00 88.56 169 THR A C 1
ATOM 1275 O O . THR A 1 169 ? 6.174 -6.469 -12.881 1.00 88.56 169 THR A O 1
ATOM 1278 N N . PHE A 1 170 ? 6.289 -5.052 -11.110 1.00 84.88 170 PHE A N 1
ATOM 1279 C CA . PHE A 1 170 ? 7.502 -5.536 -10.484 1.00 84.88 170 PHE A CA 1
ATOM 1280 C C . PHE A 1 170 ? 7.175 -6.088 -9.110 1.00 84.88 170 PHE A C 1
ATOM 1282 O O . PHE A 1 170 ? 6.357 -5.495 -8.414 1.00 84.88 170 PHE A O 1
ATOM 1289 N N . CYS A 1 171 ? 7.795 -7.207 -8.765 1.00 79.88 171 CYS A N 1
ATOM 1290 C CA . CYS A 1 171 ? 7.835 -7.805 -7.438 1.00 79.88 171 CYS A CA 1
ATOM 1291 C C . CYS A 1 171 ? 9.240 -8.402 -7.318 1.00 79.88 171 CYS A C 1
ATOM 1293 O O . CYS A 1 171 ? 9.893 -8.209 -6.289 1.00 79.88 171 CYS A O 1
#

Mean predicted aligned error: 18.31 Å

Solvent-accessible surface area (backbone atoms only — not comparable to full-atom values): 10474 Å² total; per-residue (Å²): 135,86,85,82,79,87,87,80,94,78,81,89,77,82,83,71,72,72,72,82,75,61,26,72,70,29,49,70,40,84,48,97,96,47,69,44,47,50,49,46,98,62,32,34,70,80,40,24,76,43,68,51,74,76,84,79,63,80,55,73,94,61,82,64,89,48,56,38,42,76,80,55,69,40,48,36,52,51,66,41,59,46,83,52,79,37,61,48,48,49,49,40,83,62,33,37,66,79,37,16,77,39,73,46,75,60,47,76,48,58,17,58,94,46,33,80,29,75,38,70,74,40,82,91,26,81,68,53,80,75,59,93,79,68,80,74,39,86,73,40,84,72,37,91,42,64,50,85,90,30,54,51,76,42,79,95,77,53,32,38,40,25,18,62,36,11,25,35,32,32,55